Protein AF-A0A180F5P5-F1 (afdb_monomer)

Radius of gyration: 17.49 Å; Cα contacts (8 Å, |Δi|>4): 27; chains: 1; bounding box: 29×32×58 Å

Structure (mmCIF, N/CA/C/O backbone):
data_AF-A0A180F5P5-F1
#
_entry.id   AF-A0A180F5P5-F1
#
loop_
_atom_site.group_PDB
_atom_site.id
_atom_site.type_symbol
_atom_site.label_atom_id
_atom_site.label_alt_id
_atom_site.label_comp_id
_atom_site.label_asym_id
_atom_site.label_entity_id
_atom_site.label_seq_id
_atom_site.pdbx_PDB_ins_code
_atom_site.Cartn_x
_atom_site.Cartn_y
_atom_site.Cartn_z
_atom_site.occupancy
_atom_site.B_iso_or_equiv
_atom_site.auth_seq_id
_atom_site.auth_comp_id
_atom_site.auth_asym_id
_atom_site.auth_atom_id
_atom_site.pdbx_PDB_model_num
ATOM 1 N N . MET A 1 1 ? 13.561 -17.497 -33.854 1.00 36.28 1 MET A N 1
ATOM 2 C CA . MET A 1 1 ? 14.352 -17.288 -32.622 1.00 36.28 1 MET A CA 1
ATOM 3 C C . MET A 1 1 ? 13.460 -16.567 -31.626 1.00 36.28 1 MET A C 1
ATOM 5 O O . MET A 1 1 ? 13.163 -15.400 -31.841 1.00 36.28 1 MET A O 1
ATOM 9 N N . ASN A 1 2 ? 12.947 -17.274 -30.612 1.00 48.28 2 ASN A N 1
ATOM 10 C CA . ASN A 1 2 ? 12.162 -16.649 -29.546 1.00 48.28 2 ASN A CA 1
ATOM 11 C C . ASN A 1 2 ? 13.105 -15.784 -28.716 1.00 48.28 2 ASN A C 1
ATOM 13 O O . ASN A 1 2 ? 13.946 -16.305 -27.988 1.00 48.28 2 ASN A O 1
ATOM 17 N N . ASN A 1 3 ? 12.984 -14.470 -28.859 1.00 54.72 3 ASN A N 1
ATOM 18 C CA . ASN A 1 3 ? 13.701 -13.519 -28.029 1.00 54.72 3 ASN A CA 1
ATOM 19 C C . ASN A 1 3 ? 13.011 -13.520 -26.657 1.00 54.72 3 ASN A C 1
ATOM 21 O O . ASN A 1 3 ? 12.053 -12.781 -26.432 1.00 54.72 3 ASN A O 1
ATOM 25 N N . ILE A 1 4 ? 13.407 -14.450 -25.783 1.00 59.31 4 ILE A N 1
ATOM 26 C CA . ILE A 1 4 ? 12.919 -14.501 -24.404 1.00 59.31 4 ILE A CA 1
ATOM 27 C C . ILE A 1 4 ? 13.392 -13.201 -23.752 1.00 59.31 4 ILE A C 1
ATOM 29 O O . ILE A 1 4 ? 14.576 -13.005 -23.504 1.00 59.31 4 ILE A O 1
ATOM 33 N N . SER A 1 5 ? 12.470 -12.259 -23.572 1.00 63.12 5 SER A N 1
ATOM 34 C CA . SER A 1 5 ? 12.766 -10.950 -23.002 1.00 63.12 5 SER A CA 1
ATOM 35 C C . SER A 1 5 ? 13.064 -11.113 -21.509 1.00 63.12 5 SER A C 1
ATOM 37 O O . SER A 1 5 ? 12.137 -11.100 -20.703 1.00 63.12 5 SER A O 1
ATOM 39 N N . PHE A 1 6 ? 14.345 -11.227 -21.143 1.00 64.31 6 PHE A N 1
ATOM 40 C CA . PHE A 1 6 ? 14.878 -11.237 -19.766 1.00 64.31 6 P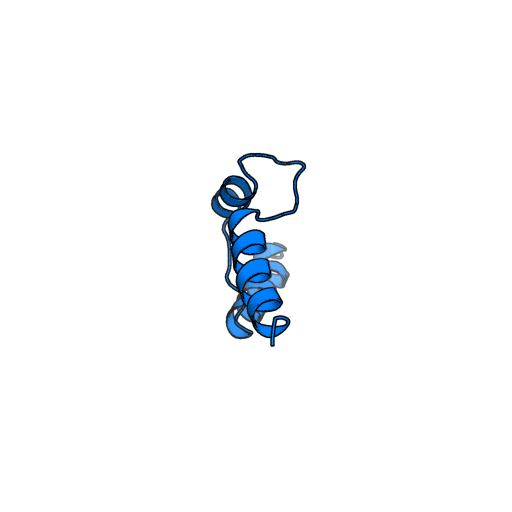HE A CA 1
ATOM 41 C C . PHE A 1 6 ? 14.752 -9.876 -19.055 1.00 64.31 6 PHE A C 1
ATOM 43 O O . PHE A 1 6 ? 15.654 -9.432 -18.352 1.00 64.31 6 PHE A O 1
ATOM 50 N N . LYS A 1 7 ? 13.654 -9.156 -19.280 1.00 77.38 7 LYS A N 1
ATOM 51 C CA . LYS A 1 7 ? 13.382 -7.908 -18.569 1.00 77.38 7 LYS A CA 1
ATOM 52 C C . LYS A 1 7 ? 12.871 -8.270 -17.179 1.00 77.38 7 LYS A C 1
ATOM 54 O O . LYS A 1 7 ? 11.884 -8.998 -17.091 1.00 77.38 7 LYS A O 1
ATOM 59 N N . GLU A 1 8 ? 13.521 -7.749 -16.137 1.00 76.88 8 GLU A N 1
ATOM 60 C CA . GLU A 1 8 ? 13.162 -7.938 -14.717 1.00 76.88 8 GLU A CA 1
ATOM 61 C C . GLU A 1 8 ? 11.656 -7.796 -14.454 1.00 76.88 8 GLU A C 1
ATOM 63 O O . GLU A 1 8 ? 11.067 -8.563 -13.689 1.00 76.88 8 GLU A O 1
ATOM 68 N N . ASP A 1 9 ? 11.005 -6.873 -15.163 1.00 73.50 9 ASP A N 1
ATOM 69 C CA . ASP A 1 9 ? 9.562 -6.661 -15.090 1.00 73.50 9 ASP A CA 1
ATOM 70 C C . ASP A 1 9 ? 8.768 -7.937 -15.400 1.00 73.50 9 ASP A C 1
ATOM 72 O O . ASP A 1 9 ? 7.846 -8.297 -14.673 1.00 73.50 9 ASP A O 1
ATOM 76 N N . HIS A 1 10 ? 9.133 -8.650 -16.466 1.00 76.00 10 HIS A N 1
ATOM 77 C CA . HIS A 1 10 ? 8.391 -9.813 -16.954 1.00 76.00 10 HIS A CA 1
ATOM 78 C C . HIS A 1 10 ? 8.698 -11.082 -16.158 1.00 76.00 10 HIS A C 1
ATOM 80 O O . HIS A 1 10 ? 7.840 -11.958 -16.059 1.00 76.00 10 HIS A O 1
ATOM 86 N N . ILE A 1 11 ? 9.911 -11.189 -15.612 1.00 83.12 11 ILE A N 1
ATOM 87 C CA . ILE A 1 11 ? 10.356 -12.390 -14.896 1.00 83.12 11 ILE A CA 1
ATOM 88 C C . ILE A 1 11 ? 10.039 -12.338 -13.399 1.00 83.12 11 ILE A C 1
ATOM 90 O O . ILE A 1 11 ? 9.740 -13.377 -12.818 1.00 83.12 11 ILE A O 1
ATOM 94 N N . SER A 1 12 ? 10.048 -11.147 -12.793 1.00 87.75 12 SER A N 1
ATOM 95 C CA . SER A 1 12 ? 9.980 -10.996 -11.336 1.00 87.75 12 SER A CA 1
ATOM 96 C C . SER A 1 12 ? 8.905 -10.005 -10.896 1.00 87.75 12 SER A C 1
ATOM 98 O O . SER A 1 12 ? 8.063 -10.348 -10.066 1.00 87.75 12 SER A O 1
ATOM 100 N N . GLN A 1 13 ? 8.880 -8.785 -11.450 1.00 88.81 13 GLN A N 1
ATOM 101 C CA . GLN A 1 13 ? 8.038 -7.719 -10.883 1.00 88.81 13 GLN A CA 1
ATOM 102 C C . GLN A 1 13 ? 6.542 -7.909 -11.166 1.00 88.81 13 GLN A C 1
ATOM 104 O O . GLN A 1 13 ? 5.737 -7.848 -10.238 1.00 88.81 13 GLN A O 1
ATOM 109 N N . ILE A 1 14 ? 6.150 -8.174 -12.418 1.00 90.75 14 ILE A N 1
ATOM 110 C CA . ILE A 1 14 ? 4.745 -8.411 -12.788 1.00 90.75 14 ILE A CA 1
ATOM 111 C C . ILE A 1 14 ? 4.201 -9.657 -12.072 1.00 90.75 14 ILE A C 1
ATOM 113 O O . ILE A 1 14 ? 3.133 -9.548 -11.463 1.00 90.75 14 ILE A O 1
ATOM 117 N N . PRO A 1 15 ? 4.905 -10.811 -12.054 1.00 94.06 15 PRO A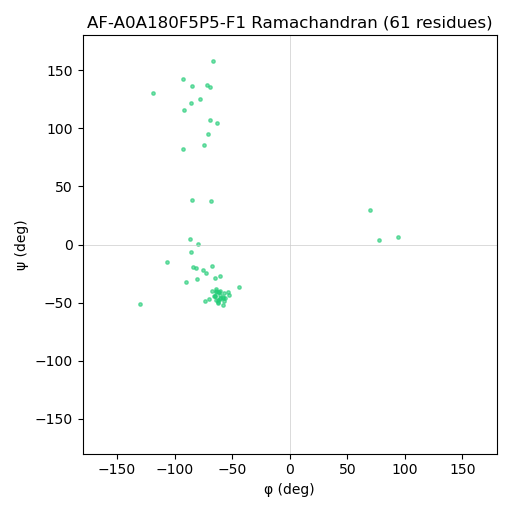 N 1
ATOM 118 C CA . PRO A 1 15 ? 4.464 -11.965 -11.271 1.00 94.06 15 PRO A CA 1
ATOM 119 C C . PRO A 1 15 ? 4.300 -11.661 -9.775 1.00 94.06 15 PRO A C 1
ATOM 121 O O . PRO A 1 15 ? 3.305 -12.072 -9.176 1.00 94.06 15 PRO A O 1
ATOM 124 N N . ALA A 1 16 ? 5.226 -10.909 -9.170 1.00 94.62 16 ALA A N 1
ATOM 125 C CA . ALA A 1 16 ? 5.135 -10.527 -7.762 1.00 94.62 16 ALA A CA 1
ATOM 126 C C . ALA A 1 16 ? 3.925 -9.620 -7.484 1.00 94.62 16 ALA A C 1
ATOM 128 O O . ALA A 1 16 ? 3.179 -9.865 -6.535 1.00 94.62 16 ALA A O 1
ATOM 129 N N . LEU A 1 17 ? 3.678 -8.617 -8.334 1.00 94.38 17 LEU A N 1
ATOM 130 C CA . LEU A 1 17 ? 2.498 -7.755 -8.228 1.00 94.38 17 LEU A CA 1
ATOM 131 C C . LEU A 1 17 ? 1.202 -8.561 -8.353 1.00 94.38 17 LEU A C 1
ATOM 133 O O . LEU A 1 17 ? 0.310 -8.417 -7.520 1.00 94.38 17 LEU A O 1
ATOM 137 N N . GLN A 1 18 ? 1.118 -9.462 -9.334 1.00 95.44 18 GLN A N 1
ATOM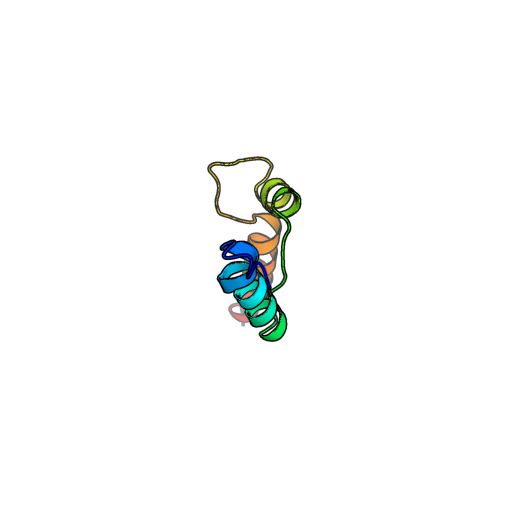 138 C CA . GLN A 1 18 ? -0.046 -10.330 -9.516 1.00 95.44 18 GLN A CA 1
ATOM 139 C C . GLN A 1 18 ? -0.288 -11.238 -8.304 1.00 95.44 18 GLN A C 1
ATOM 141 O O . GLN A 1 18 ? -1.438 -11.428 -7.904 1.00 95.44 18 GLN A O 1
ATOM 146 N N . LEU A 1 19 ? 0.770 -11.795 -7.706 1.00 97.00 19 LEU A N 1
ATOM 147 C CA . LEU A 1 19 ? 0.669 -12.599 -6.489 1.00 97.00 19 LEU A CA 1
ATOM 148 C C . LEU A 1 19 ? 0.125 -11.771 -5.319 1.00 97.00 19 LEU A C 1
ATOM 150 O O . LEU A 1 19 ? -0.832 -12.188 -4.672 1.00 97.00 19 LEU A O 1
ATOM 154 N N . LEU A 1 20 ? 0.690 -10.588 -5.074 1.00 97.56 20 LEU A N 1
ATOM 155 C CA . LEU A 1 20 ? 0.241 -9.696 -4.004 1.00 97.56 20 LEU A CA 1
ATOM 156 C C . LEU A 1 20 ? -1.222 -9.279 -4.202 1.00 97.56 20 LEU A C 1
ATOM 158 O O . LEU A 1 20 ? -2.014 -9.347 -3.265 1.00 97.56 20 LEU A O 1
ATOM 162 N N . GLN A 1 21 ? -1.623 -8.937 -5.426 1.00 97.06 21 GLN A N 1
ATOM 163 C CA . GLN A 1 21 ? -3.020 -8.617 -5.725 1.00 97.06 21 GLN A CA 1
ATOM 164 C C . GLN A 1 21 ? -3.960 -9.799 -5.448 1.00 97.06 21 GLN A C 1
ATOM 166 O O . GLN A 1 21 ? -5.030 -9.603 -4.874 1.00 97.06 21 GLN A O 1
ATOM 171 N N . LYS A 1 22 ? -3.554 -11.036 -5.773 1.00 97.56 22 LYS A N 1
ATOM 172 C CA . LYS A 1 22 ? -4.326 -12.250 -5.440 1.00 97.56 22 LYS A CA 1
ATOM 173 C C . LYS A 1 22 ? -4.439 -12.502 -3.934 1.00 97.56 22 LYS A C 1
ATOM 175 O O . LYS A 1 22 ? -5.427 -13.081 -3.501 1.00 97.56 22 LYS A O 1
ATOM 180 N N . LEU A 1 23 ? -3.457 -12.064 -3.147 1.00 98.25 23 LEU 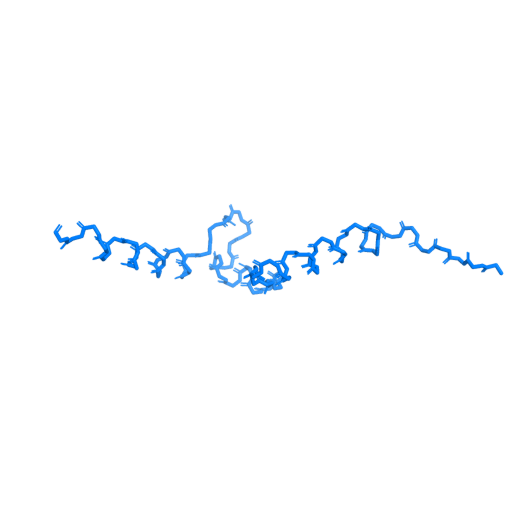A N 1
ATOM 181 C CA . LEU A 1 23 ? -3.479 -12.131 -1.682 1.00 98.25 23 LEU A CA 1
ATOM 182 C C . LEU A 1 23 ? -4.308 -11.004 -1.036 1.00 98.25 23 LEU A C 1
ATOM 184 O O . LEU A 1 23 ? -4.411 -10.953 0.186 1.00 98.25 23 LEU A O 1
ATOM 188 N N . GLY A 1 24 ? -4.904 -10.111 -1.833 1.00 97.25 24 GLY A N 1
ATOM 189 C CA . GLY A 1 24 ? -5.748 -9.017 -1.352 1.00 97.25 24 GLY A CA 1
ATOM 190 C C . GLY A 1 24 ? -5.018 -7.687 -1.154 1.00 97.25 24 GLY A C 1
ATOM 191 O O . GLY A 1 24 ? -5.622 -6.727 -0.676 1.00 97.25 24 GLY A O 1
ATOM 192 N N . TYR A 1 25 ? -3.743 -7.583 -1.541 1.00 97.31 25 TYR A N 1
ATOM 193 C CA . TYR A 1 25 ? -3.049 -6.297 -1.528 1.00 97.31 25 TYR A CA 1
ATOM 194 C C . TYR A 1 25 ? -3.573 -5.390 -2.643 1.00 97.31 25 TYR A C 1
ATOM 196 O O . TYR A 1 25 ? -3.753 -5.799 -3.791 1.00 97.31 25 TYR A O 1
ATOM 204 N N . THR A 1 26 ? -3.773 -4.116 -2.315 1.00 95.94 26 THR A N 1
ATOM 205 C CA . THR A 1 26 ? -4.168 -3.105 -3.298 1.00 95.94 26 THR A CA 1
ATOM 206 C C . THR A 1 26 ? -2.929 -2.544 -3.985 1.00 95.94 26 THR A C 1
ATOM 208 O O . THR A 1 26 ? -2.043 -1.997 -3.330 1.00 95.94 26 THR A O 1
ATOM 211 N N . TYR A 1 27 ? -2.873 -2.662 -5.311 1.00 95.25 27 TYR A N 1
ATOM 212 C CA . TYR A 1 27 ? -1.837 -2.010 -6.103 1.00 95.25 27 TYR A CA 1
ATOM 213 C C . TYR A 1 27 ? -2.036 -0.489 -6.105 1.00 95.25 27 TYR A C 1
ATOM 215 O O . TYR A 1 27 ? -3.146 0.000 -6.321 1.00 95.25 27 TYR A O 1
ATOM 223 N N . LEU A 1 28 ? -0.944 0.249 -5.910 1.00 96.19 28 LEU A N 1
ATOM 224 C CA . LEU A 1 28 ? -0.886 1.696 -6.079 1.00 96.19 28 LEU A CA 1
ATOM 225 C C . LEU A 1 28 ? 0.125 2.015 -7.174 1.00 96.19 28 LEU A C 1
ATOM 227 O O . LEU A 1 28 ? 1.259 1.534 -7.125 1.00 96.19 28 LEU A O 1
ATOM 231 N N . SER A 1 29 ? -0.273 2.851 -8.134 1.00 95.19 29 SER A N 1
ATOM 232 C CA . SER A 1 29 ? 0.679 3.389 -9.104 1.00 95.19 29 SER A CA 1
ATOM 233 C C . SER A 1 29 ? 1.687 4.315 -8.405 1.00 95.19 29 SER A C 1
ATOM 235 O O . SER A 1 29 ? 1.385 4.845 -7.326 1.00 95.19 29 SER A O 1
ATOM 237 N N . PRO A 1 30 ? 2.872 4.552 -8.994 1.00 94.19 30 PRO A N 1
ATOM 238 C CA . PRO A 1 30 ? 3.851 5.487 -8.442 1.00 94.19 30 PRO A CA 1
ATOM 239 C C . PRO A 1 30 ? 3.270 6.882 -8.173 1.00 94.19 30 PRO A C 1
ATOM 241 O O . PRO A 1 30 ? 3.528 7.468 -7.122 1.00 94.19 30 PRO A O 1
ATOM 244 N N . GLU A 1 31 ? 2.429 7.384 -9.079 1.00 97.12 31 GLU A N 1
ATOM 245 C CA . GLU A 1 31 ? 1.765 8.685 -8.960 1.00 97.12 31 GLU A CA 1
ATOM 246 C C . GLU A 1 31 ? 0.802 8.688 -7.774 1.00 97.12 31 GLU A C 1
ATOM 248 O O . GLU A 1 31 ? 0.815 9.618 -6.967 1.00 97.12 31 GLU A O 1
ATOM 253 N N . LYS A 1 32 ? 0.015 7.615 -7.610 1.00 97.12 32 LYS A N 1
ATOM 254 C CA . LYS A 1 32 ? -0.919 7.512 -6.488 1.00 97.12 32 LYS A CA 1
ATOM 255 C C . LYS A 1 32 ? -0.194 7.378 -5.153 1.00 97.12 32 LYS A C 1
ATOM 257 O O . LYS A 1 32 ? -0.607 7.977 -4.163 1.00 97.12 32 LYS A O 1
ATOM 262 N N . ALA A 1 33 ? 0.895 6.612 -5.115 1.00 96.38 33 ALA A N 1
ATOM 263 C CA . ALA A 1 33 ? 1.728 6.488 -3.927 1.00 96.38 33 ALA A CA 1
ATOM 264 C C . ALA A 1 33 ? 2.349 7.839 -3.538 1.00 96.38 33 ALA A C 1
ATOM 266 O O . ALA A 1 33 ? 2.366 8.182 -2.357 1.00 96.38 33 ALA A O 1
ATOM 267 N N . LEU A 1 34 ? 2.816 8.624 -4.515 1.00 97.06 34 LEU A N 1
ATOM 268 C CA . LEU A 1 34 ? 3.357 9.964 -4.290 1.00 97.06 34 LEU A CA 1
ATOM 269 C C . LEU A 1 34 ? 2.287 10.940 -3.783 1.00 97.06 34 LEU A C 1
ATOM 271 O O . LEU A 1 34 ? 2.535 11.673 -2.827 1.00 97.06 34 LEU A O 1
ATOM 275 N N . GLU A 1 35 ? 1.092 10.919 -4.374 1.00 97.19 35 GLU A N 1
ATOM 276 C CA . GLU A 1 35 ? -0.058 11.711 -3.925 1.00 97.19 35 GLU A CA 1
ATOM 277 C C . GLU A 1 35 ? -0.400 11.406 -2.458 1.00 97.19 35 GLU A C 1
ATOM 279 O O . GLU A 1 35 ? -0.499 12.314 -1.634 1.00 97.19 35 GLU A O 1
ATOM 284 N N . LEU A 1 36 ? -0.490 10.122 -2.100 1.00 97.56 36 LEU A N 1
ATOM 285 C CA . LEU A 1 36 ? -0.788 9.670 -0.736 1.00 97.56 36 LEU A CA 1
ATOM 286 C C . LEU A 1 36 ? 0.333 9.972 0.277 1.00 97.56 36 LEU A C 1
ATOM 288 O O . LEU A 1 36 ? 0.074 9.982 1.480 1.00 97.56 36 LEU A O 1
ATOM 292 N N . ARG A 1 37 ? 1.556 10.243 -0.196 1.00 97.12 37 ARG A N 1
ATOM 293 C CA . ARG A 1 37 ? 2.687 10.761 0.600 1.00 97.12 37 ARG A CA 1
ATOM 294 C C . ARG A 1 37 ? 2.697 12.292 0.695 1.00 97.12 37 ARG A C 1
ATOM 296 O O . ARG A 1 37 ? 3.656 12.871 1.204 1.00 97.12 37 ARG A O 1
ATOM 303 N N . GLY A 1 38 ? 1.678 12.969 0.162 1.00 95.69 38 GLY A N 1
ATOM 304 C CA . GLY A 1 38 ? 1.605 14.430 0.119 1.00 95.69 38 GLY A CA 1
ATOM 305 C C . GLY A 1 38 ? 2.620 15.062 -0.836 1.00 95.69 38 GLY A C 1
ATOM 306 O O . GLY A 1 38 ? 3.109 16.157 -0.570 1.00 95.69 38 GLY A O 1
ATOM 307 N N . GLY A 1 39 ? 3.004 14.358 -1.906 1.00 95.94 39 GLY A N 1
ATOM 308 C CA . GLY A 1 39 ? 4.001 14.824 -2.876 1.00 95.94 39 GLY A CA 1
ATOM 309 C C . GLY A 1 39 ? 5.456 14.694 -2.410 1.00 95.94 39 GLY A C 1
ATOM 310 O O . GLY A 1 39 ? 6.368 15.112 -3.120 1.00 95.94 39 GLY A O 1
ATOM 311 N N . LYS A 1 40 ? 5.700 14.116 -1.228 1.00 94.88 40 LYS A N 1
ATOM 312 C CA . LYS A 1 40 ? 7.035 14.013 -0.627 1.00 94.88 40 LYS A CA 1
ATOM 313 C C . LYS A 1 40 ? 7.711 12.701 -1.016 1.00 94.88 40 LYS A C 1
ATOM 315 O O . LYS A 1 40 ? 7.275 11.619 -0.628 1.00 94.88 40 LYS A O 1
ATOM 320 N N . THR A 1 41 ? 8.816 12.792 -1.749 1.00 93.50 41 THR A N 1
ATOM 321 C CA . THR A 1 41 ? 9.582 11.623 -2.218 1.00 93.50 41 THR A CA 1
ATOM 322 C C . THR A 1 41 ? 10.420 10.964 -1.123 1.00 93.50 41 THR A C 1
ATOM 324 O O . THR A 1 41 ? 10.734 9.783 -1.228 1.00 93.50 41 THR A O 1
ATOM 327 N N . ASN A 1 42 ? 10.750 11.698 -0.057 1.00 94.44 42 ASN A N 1
ATOM 328 C CA . ASN A 1 42 ? 11.485 11.198 1.108 1.00 94.44 42 ASN A CA 1
ATOM 329 C C . ASN A 1 42 ? 10.583 10.549 2.175 1.00 94.44 42 ASN A C 1
ATOM 331 O O . ASN A 1 42 ? 11.090 10.011 3.156 1.00 94.44 42 ASN A O 1
ATOM 335 N N . HIS A 1 43 ? 9.259 10.611 2.015 1.00 91.69 43 HIS A N 1
ATOM 336 C CA . HIS A 1 43 ? 8.303 9.992 2.929 1.00 91.69 43 HIS A CA 1
ATOM 337 C C . HIS A 1 43 ? 7.933 8.583 2.454 1.00 91.69 43 HIS A C 1
ATOM 339 O O . HIS A 1 43 ? 7.765 8.332 1.262 1.00 91.69 43 HIS A O 1
ATOM 345 N N . VAL A 1 44 ? 7.755 7.662 3.403 1.00 92.81 44 VAL A N 1
ATOM 346 C CA . VAL A 1 44 ? 7.303 6.285 3.126 1.00 92.81 44 VAL 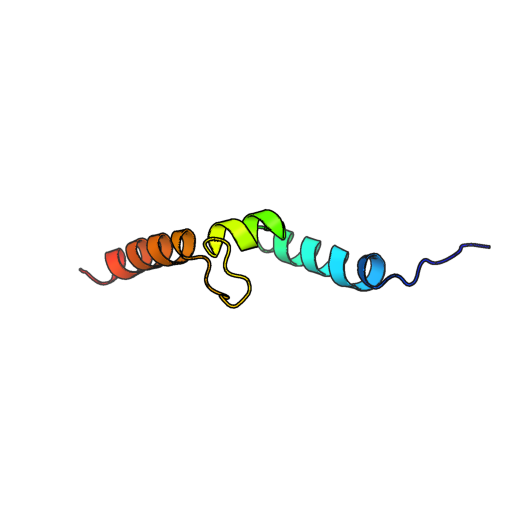A CA 1
ATOM 347 C C . VAL A 1 44 ? 5.853 6.033 3.545 1.00 92.81 44 VAL A C 1
ATOM 349 O O . VAL A 1 44 ? 5.255 5.051 3.112 1.00 92.81 44 VAL A O 1
ATOM 352 N N . LEU A 1 45 ? 5.272 6.921 4.356 1.00 96.56 45 LEU A N 1
ATOM 353 C CA . LEU A 1 45 ? 3.926 6.764 4.904 1.00 96.56 45 LEU A CA 1
ATOM 354 C C . LEU A 1 45 ? 2.854 7.272 3.933 1.00 96.56 45 LEU A C 1
ATOM 356 O O . LEU A 1 45 ? 2.980 8.352 3.361 1.00 96.56 45 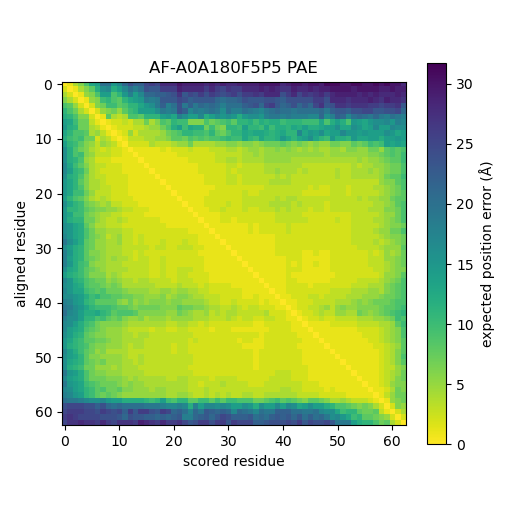LEU A O 1
ATOM 360 N N . LEU A 1 46 ? 1.776 6.499 3.801 1.00 97.50 46 LEU A N 1
ATOM 361 C CA . LEU A 1 46 ? 0.555 6.881 3.091 1.00 97.50 46 LEU A CA 1
ATOM 362 C C . LEU A 1 46 ? -0.409 7.493 4.116 1.00 97.50 46 LEU A C 1
ATOM 364 O O . LEU A 1 46 ? -1.254 6.792 4.674 1.00 97.50 46 LEU A O 1
ATOM 368 N N . GLU A 1 47 ? -0.222 8.775 4.431 1.00 95.50 47 GLU A N 1
ATOM 369 C CA . GLU A 1 47 ? -0.826 9.429 5.606 1.00 95.50 47 GLU A CA 1
ATOM 370 C C . GLU A 1 47 ? -2.357 9.262 5.705 1.00 95.50 47 GLU A C 1
ATOM 372 O O . GLU A 1 47 ? -2.832 8.919 6.793 1.00 95.50 47 GLU A O 1
ATOM 377 N N . PRO A 1 48 ? -3.147 9.411 4.617 1.00 96.31 48 PRO A N 1
ATOM 378 C CA . PRO A 1 48 ? -4.597 9.224 4.690 1.00 96.31 48 PRO A CA 1
ATOM 379 C C . PRO A 1 48 ? -4.998 7.788 5.051 1.00 96.31 48 PRO A C 1
ATOM 381 O O . PRO A 1 48 ? -5.940 7.577 5.813 1.00 96.31 48 PRO A O 1
ATOM 384 N N . ILE A 1 49 ? -4.265 6.796 4.529 1.00 96.69 49 ILE A N 1
ATOM 385 C CA . ILE A 1 49 ? -4.521 5.375 4.800 1.00 96.69 49 ILE A CA 1
ATOM 386 C C . ILE A 1 49 ? -4.150 5.053 6.244 1.00 96.69 49 ILE A C 1
ATOM 388 O O . ILE A 1 49 ? -4.945 4.446 6.957 1.00 96.69 49 ILE A O 1
ATOM 392 N N . LEU A 1 50 ? -2.970 5.495 6.688 1.00 95.94 50 LEU A N 1
ATOM 393 C CA . LEU A 1 50 ? -2.504 5.263 8.052 1.00 95.94 50 LEU A CA 1
ATOM 394 C C . LEU A 1 50 ? -3.485 5.837 9.080 1.00 95.94 50 LEU A C 1
ATOM 396 O O . LEU A 1 50 ? -3.831 5.148 10.034 1.00 95.94 50 LEU A O 1
ATOM 400 N N . ARG A 1 51 ? -3.970 7.067 8.869 1.00 96.38 51 ARG A N 1
ATOM 401 C CA . ARG A 1 51 ? -4.946 7.705 9.763 1.00 96.38 51 ARG A CA 1
ATOM 402 C C . ARG A 1 51 ? -6.220 6.875 9.896 1.00 96.38 51 ARG A C 1
ATOM 404 O O . ARG A 1 51 ? -6.602 6.546 11.013 1.00 96.38 51 ARG A O 1
ATOM 411 N N . LYS A 1 52 ? -6.821 6.487 8.767 1.00 96.06 52 LYS A N 1
ATOM 412 C CA . LYS A 1 52 ? -8.032 5.659 8.749 1.00 96.06 52 LYS A CA 1
ATOM 413 C C . LYS A 1 52 ? -7.822 4.327 9.479 1.00 96.06 52 LYS A C 1
ATOM 415 O O . LYS A 1 52 ? -8.651 3.930 10.286 1.00 96.06 52 LYS A O 1
ATOM 420 N N . GLN A 1 53 ? -6.703 3.649 9.220 1.00 95.06 53 GLN A N 1
ATOM 421 C CA . GLN A 1 53 ? -6.394 2.372 9.871 1.00 95.06 53 GLN A CA 1
ATOM 422 C C . GLN A 1 53 ? -6.209 2.524 11.385 1.00 95.06 53 GLN A C 1
ATOM 424 O O . GLN A 1 53 ? -6.705 1.701 12.146 1.00 95.06 53 GLN A O 1
ATOM 429 N N . LEU A 1 54 ? -5.538 3.587 11.838 1.00 95.88 54 LEU A N 1
ATOM 430 C CA . LEU A 1 54 ? -5.384 3.863 13.267 1.00 95.88 54 LEU A CA 1
ATOM 431 C C . LEU A 1 54 ? -6.729 4.143 13.946 1.00 95.88 54 LEU A C 1
ATOM 433 O O . LEU A 1 54 ? -6.946 3.664 15.054 1.00 95.88 54 LEU A O 1
ATOM 437 N N . GLU A 1 55 ? -7.632 4.884 13.300 1.00 95.25 55 GLU A N 1
ATOM 438 C CA . GLU A 1 55 ? -8.992 5.114 13.808 1.00 95.25 55 GLU A CA 1
ATOM 439 C C . GLU A 1 55 ? -9.766 3.794 13.957 1.00 95.25 55 GLU A C 1
ATOM 441 O O . GLU A 1 55 ? -10.326 3.530 15.021 1.00 95.25 55 GLU A O 1
ATOM 446 N N . GLU A 1 56 ? -9.735 2.928 12.939 1.00 94.31 56 GLU A N 1
ATOM 447 C CA . GLU A 1 56 ? -10.390 1.613 12.966 1.00 94.31 56 GLU A CA 1
ATOM 448 C C . GLU A 1 56 ? -9.814 0.708 14.069 1.00 94.31 56 GLU A C 1
ATOM 450 O O . GLU A 1 56 ? -10.562 0.178 14.891 1.00 94.31 56 GLU A O 1
ATOM 455 N N . ILE A 1 57 ? -8.487 0.574 14.143 1.00 94.31 57 ILE A N 1
ATOM 456 C CA . ILE A 1 57 ? -7.809 -0.290 15.122 1.00 94.31 57 ILE A CA 1
ATOM 457 C C . ILE A 1 57 ? -8.064 0.194 16.554 1.00 94.31 57 ILE A C 1
ATOM 459 O O . ILE A 1 57 ? -8.429 -0.597 17.425 1.00 94.31 57 ILE 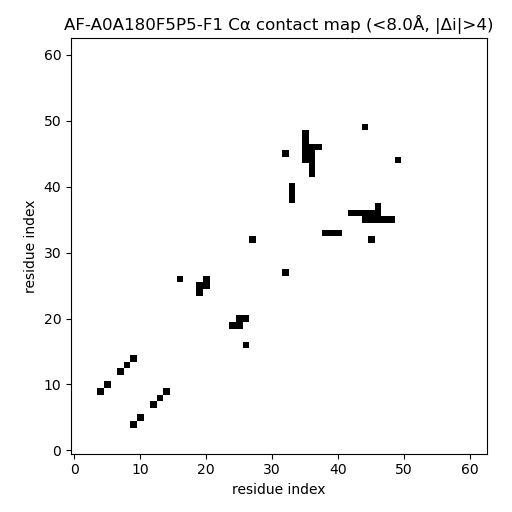A O 1
ATOM 463 N N . ASN A 1 58 ? -7.906 1.495 16.804 1.00 92.50 58 ASN A N 1
ATOM 464 C CA . ASN A 1 58 ? -8.056 2.049 18.148 1.00 92.50 58 ASN A CA 1
ATOM 465 C C . ASN A 1 58 ? -9.520 2.087 18.605 1.00 92.50 58 ASN A C 1
ATOM 467 O O . ASN A 1 58 ? -9.776 2.015 19.806 1.00 92.50 58 ASN A O 1
ATOM 471 N N . SER A 1 59 ? -10.489 2.122 17.681 1.00 87.38 59 SER A N 1
ATOM 472 C CA . SER A 1 59 ? -11.912 2.0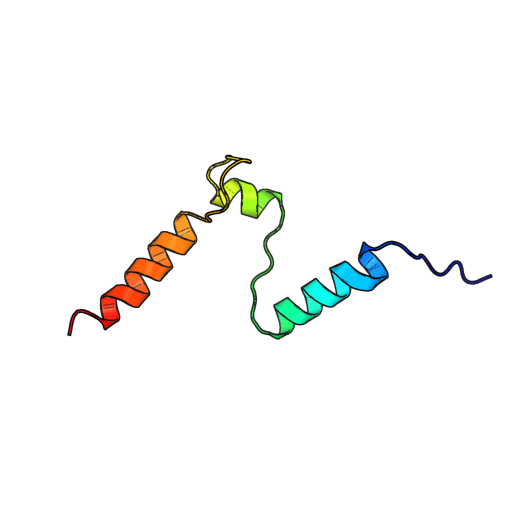04 18.029 1.00 87.38 59 SER A CA 1
ATOM 473 C C . SER A 1 59 ? -12.255 0.674 18.718 1.00 87.38 59 SER A C 1
ATOM 475 O O . SER A 1 59 ? -13.171 0.631 19.537 1.00 87.38 59 SER A O 1
ATOM 477 N N . MET A 1 60 ? -11.492 -0.395 18.451 1.00 70.06 60 MET A N 1
ATOM 478 C CA . MET A 1 60 ? -11.688 -1.707 19.083 1.00 70.06 60 MET A CA 1
ATOM 479 C C . MET A 1 60 ? -11.056 -1.821 20.476 1.00 70.06 60 MET A C 1
ATOM 481 O O . MET A 1 60 ? -11.454 -2.689 21.248 1.00 70.06 60 MET A O 1
ATOM 485 N N . ILE A 1 61 ? -10.086 -0.961 20.805 1.00 65.56 61 ILE A N 1
ATOM 486 C CA . ILE A 1 61 ? -9.378 -0.961 22.098 1.00 65.56 61 ILE A CA 1
ATOM 487 C C . ILE A 1 61 ? -10.163 -0.175 23.166 1.00 65.56 61 ILE A C 1
ATOM 489 O O . ILE A 1 61 ? -9.974 -0.388 24.359 1.00 65.56 61 ILE A O 1
ATOM 493 N N . HIS A 1 62 ? -11.089 0.700 22.764 1.00 56.75 62 HIS A N 1
ATOM 494 C CA . HIS A 1 62 ? -11.889 1.536 23.669 1.00 56.75 62 HIS A CA 1
ATOM 495 C C . HIS A 1 62 ? -13.163 0.859 24.231 1.00 56.75 62 HIS A C 1
ATOM 497 O O . HIS A 1 62 ? -14.191 1.523 24.381 1.00 56.75 62 HIS A O 1
ATOM 503 N N . LYS A 1 63 ? -13.117 -0.435 24.571 1.00 49.62 63 LYS A N 1
ATOM 504 C CA . LYS A 1 63 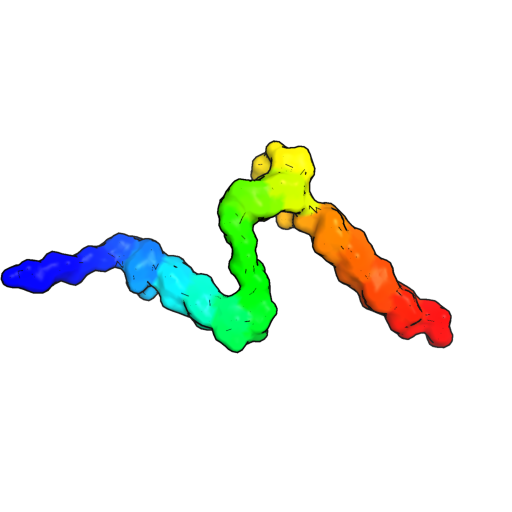? -14.192 -1.119 25.315 1.00 49.62 63 LYS A CA 1
ATOM 505 C C . LYS A 1 63 ? -13.707 -1.705 26.630 1.00 49.62 63 LYS A C 1
ATOM 507 O O . LYS A 1 63 ? -12.680 -2.412 26.605 1.00 49.62 63 LYS A O 1
#

Sequence (63 aa):
MNNISFKEDHISQIPALQLLQKLGYTYLSPEKALELRGGKTNHVLLEPILRKQLEEINSMIHK

Foldseek 3Di:
DPPPPPDCCVPPVVVVVVVCVVVVDDDDDPVRQCVLQVVDPPDDDSVVVVVVVCVVVVVVVPD

Secondary structure (DSSP, 8-state):
-------HIIIIIHHHHHHHHHTTPPP--HHHHHHHTTT-TT----HHHHHHHHHHHHHHH--

pLDDT: mean 87.68, std 14.91, range [36.28, 98.25]

Mean predicted aligned error: 7.09 Å

Solvent-accessible surface area (backbone atoms only — not comparable to full-atom values): 3947 Å² total; per-residue (Å²): 132,86,79,76,72,86,45,62,53,73,75,47,50,52,56,51,50,54,50,42,45,74,74,68,47,82,88,69,54,75,68,55,50,32,55,41,26,73,68,36,87,90,52,88,58,42,53,70,60,54,52,54,50,51,52,59,58,52,63,71,67,77,117